Protein AF-A0A7Y3CHA3-F1 (afdb_monomer)

pLDDT: mean 82.0, std 13.64, range [38.19, 94.31]

Radius of gyration: 12.05 Å; Cα contacts (8 Å, |Δi|>4): 59; chains: 1; bounding box: 31×21×27 Å

Structure (mmCIF, N/CA/C/O backbone):
data_AF-A0A7Y3CHA3-F1
#
_entry.id   AF-A0A7Y3CHA3-F1
#
loop_
_atom_site.group_PDB
_atom_site.id
_atom_site.type_symbol
_atom_site.label_atom_id
_atom_site.label_alt_id
_atom_site.label_comp_id
_atom_site.label_asym_id
_atom_site.label_entity_id
_atom_site.label_seq_id
_atom_site.pdbx_PDB_ins_code
_atom_site.Cartn_x
_atom_site.Cartn_y
_atom_site.Cartn_z
_atom_site.occupancy
_atom_site.B_iso_or_equiv
_atom_site.auth_seq_id
_atom_site.auth_comp_id
_atom_site.auth_asym_id
_atom_site.auth_atom_id
_atom_site.pdbx_PDB_model_num
ATOM 1 N N . ALA A 1 1 ? -12.009 2.234 -1.935 1.00 70.44 1 ALA A N 1
ATOM 2 C CA . ALA A 1 1 ? -11.416 2.052 -0.592 1.00 70.44 1 ALA A CA 1
ATOM 3 C C . ALA A 1 1 ? -12.445 2.262 0.516 1.00 70.44 1 ALA A C 1
ATOM 5 O O . A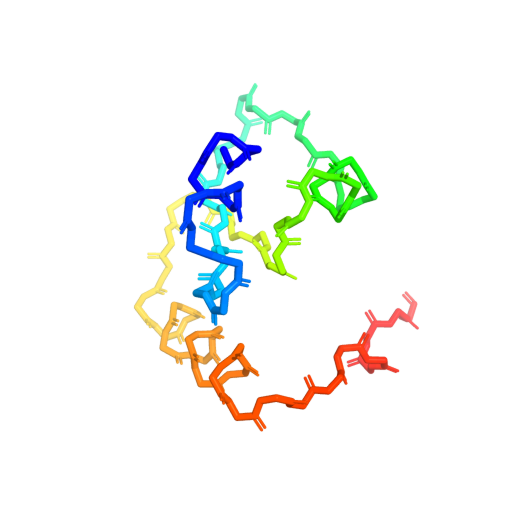LA A 1 1 ? -12.708 1.317 1.240 1.00 70.44 1 ALA A O 1
ATOM 6 N N . ARG A 1 2 ? -13.075 3.443 0.609 1.00 78.06 2 ARG A N 1
ATOM 7 C CA . ARG A 1 2 ? -13.989 3.812 1.711 1.00 78.06 2 ARG A CA 1
ATOM 8 C C . ARG A 1 2 ? -15.039 2.754 2.076 1.00 78.06 2 ARG A C 1
ATOM 10 O O . ARG A 1 2 ? -15.137 2.419 3.244 1.00 78.06 2 ARG A O 1
ATOM 17 N N . GLU A 1 3 ? -15.769 2.195 1.110 1.00 84.69 3 GLU A N 1
ATOM 18 C CA . GLU A 1 3 ? -16.789 1.170 1.410 1.00 84.69 3 GLU A CA 1
ATOM 19 C C . GLU A 1 3 ? -16.194 -0.153 1.913 1.00 84.69 3 GLU A C 1
ATOM 21 O O . GLU A 1 3 ? -16.729 -0.751 2.837 1.00 84.69 3 GLU A O 1
ATOM 26 N N . LEU A 1 4 ? -15.047 -0.577 1.374 1.00 81.19 4 LEU A N 1
ATOM 27 C CA . LEU A 1 4 ? -14.368 -1.797 1.822 1.00 81.19 4 LEU A CA 1
ATOM 28 C C . LEU A 1 4 ? -13.811 -1.638 3.242 1.00 81.19 4 LEU A C 1
ATOM 30 O O . LEU A 1 4 ? -13.968 -2.528 4.066 1.00 81.19 4 LEU A O 1
ATOM 34 N N . ILE A 1 5 ? -13.245 -0.469 3.545 1.00 81.38 5 ILE A N 1
ATOM 35 C CA . ILE A 1 5 ? -12.729 -0.131 4.878 1.00 81.38 5 ILE A CA 1
ATOM 36 C C . ILE A 1 5 ? -13.862 -0.058 5.913 1.00 81.38 5 ILE A C 1
ATOM 38 O O . ILE A 1 5 ? -13.657 -0.436 7.059 1.00 81.38 5 ILE A O 1
ATOM 42 N N . LYS A 1 6 ? -15.070 0.381 5.529 1.00 83.19 6 LYS A N 1
ATOM 43 C CA . LYS A 1 6 ? -16.240 0.354 6.427 1.00 83.19 6 LYS A CA 1
ATOM 44 C C . LYS A 1 6 ? -16.652 -1.068 6.819 1.00 83.19 6 LYS A C 1
ATOM 46 O O . LYS A 1 6 ? -17.152 -1.256 7.920 1.00 83.19 6 LYS A O 1
ATOM 51 N N . ILE A 1 7 ? -16.485 -2.038 5.916 1.00 87.62 7 ILE A N 1
ATOM 52 C CA . ILE A 1 7 ? -16.887 -3.438 6.128 1.00 87.62 7 ILE A CA 1
ATOM 53 C C . ILE A 1 7 ? -15.776 -4.228 6.831 1.00 87.62 7 ILE A C 1
ATOM 55 O O . ILE A 1 7 ? -16.060 -5.050 7.695 1.00 87.62 7 ILE A O 1
ATOM 59 N N . CYS A 1 8 ? -14.516 -3.986 6.468 1.00 83.56 8 CYS A N 1
ATOM 60 C CA . CYS A 1 8 ? -13.362 -4.673 7.033 1.00 83.56 8 CYS A CA 1
ATOM 61 C C . CYS A 1 8 ? -12.206 -3.680 7.264 1.00 83.56 8 CYS A C 1
ATOM 63 O O . CYS A 1 8 ? -11.351 -3.508 6.390 1.00 83.56 8 CYS A O 1
ATOM 65 N N . PRO A 1 9 ? -12.191 -2.987 8.417 1.00 80.81 9 PRO A N 1
ATOM 66 C CA . PRO A 1 9 ? -11.223 -1.926 8.700 1.00 80.81 9 PRO A CA 1
ATOM 67 C C . PRO A 1 9 ? -9.797 -2.441 8.940 1.00 80.81 9 PRO A C 1
ATOM 69 O O . PRO A 1 9 ? -8.844 -1.680 8.779 1.00 80.81 9 PRO A O 1
ATOM 72 N N . ASP A 1 10 ? -9.645 -3.721 9.285 1.00 84.94 10 ASP A N 1
ATOM 73 C CA . ASP A 1 10 ? -8.355 -4.323 9.637 1.00 84.94 10 ASP A CA 1
ATOM 74 C C . ASP A 1 10 ? -7.511 -4.717 8.413 1.00 84.94 10 ASP A C 1
ATOM 76 O O . ASP A 1 10 ? -6.326 -5.023 8.547 1.00 84.94 10 ASP A O 1
ATOM 80 N N . ILE A 1 11 ? -8.089 -4.700 7.205 1.00 86.56 11 ILE A N 1
ATOM 81 C CA . ILE A 1 11 ? -7.372 -5.075 5.981 1.00 86.56 11 ILE A CA 1
ATOM 82 C C . ILE A 1 11 ? -6.655 -3.848 5.392 1.00 86.56 11 ILE A C 1
ATOM 84 O O . ILE A 1 11 ? -7.310 -2.879 4.992 1.00 86.56 11 ILE A O 1
ATOM 88 N N . PRO A 1 12 ? -5.315 -3.875 5.257 1.00 89.06 12 PRO A N 1
ATOM 89 C CA . PRO A 1 12 ? -4.582 -2.791 4.620 1.00 89.06 12 PRO A CA 1
ATOM 90 C C . PRO A 1 12 ? -4.890 -2.697 3.119 1.00 89.06 12 PRO A C 1
ATOM 92 O O . PRO A 1 12 ? -4.882 -3.692 2.397 1.00 89.06 12 PRO A O 1
ATOM 95 N N . VAL A 1 13 ? -5.098 -1.472 2.624 1.00 91.38 13 VAL A N 1
ATOM 96 C CA . VAL A 1 13 ? -5.375 -1.199 1.204 1.00 91.38 13 VAL A CA 1
ATOM 97 C C . VAL A 1 13 ? -4.163 -0.543 0.538 1.00 91.38 13 VAL A C 1
ATOM 99 O O . VAL A 1 13 ? -3.698 0.510 0.982 1.00 91.38 13 V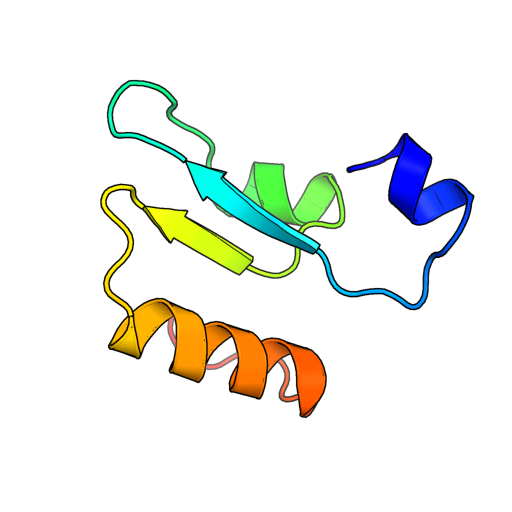AL A O 1
ATOM 102 N N . ILE A 1 14 ? -3.692 -1.136 -0.562 1.00 92.00 14 ILE A N 1
ATOM 103 C CA . ILE A 1 14 ? -2.647 -0.599 -1.448 1.00 92.00 14 ILE A CA 1
ATOM 104 C C . ILE A 1 14 ? -3.308 -0.189 -2.769 1.00 92.00 14 ILE A C 1
ATOM 106 O O . ILE A 1 14 ? -4.069 -0.967 -3.342 1.00 92.00 14 ILE A O 1
ATOM 110 N N . LEU A 1 15 ? -3.030 1.021 -3.262 1.00 91.31 15 LEU A N 1
ATOM 111 C CA . LEU A 1 15 ? -3.551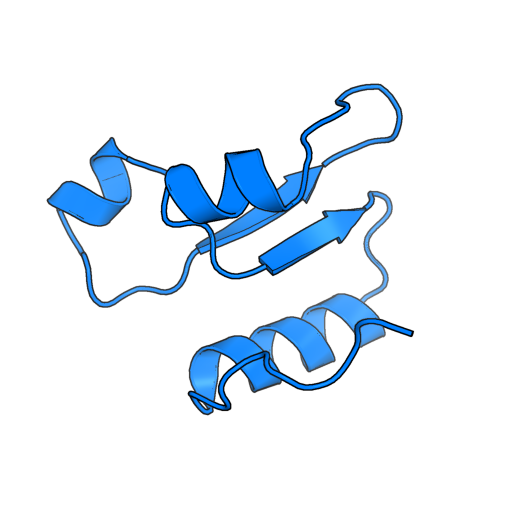 1.509 -4.543 1.00 91.31 15 LEU A CA 1
ATOM 112 C C . LEU A 1 15 ? -2.459 1.518 -5.614 1.00 91.31 15 LEU A C 1
ATOM 114 O O . LEU A 1 15 ? -1.443 2.186 -5.453 1.00 91.31 15 LEU A O 1
ATOM 118 N N . CYS A 1 16 ? -2.704 0.844 -6.736 1.00 91.12 16 CYS A N 1
ATOM 119 C CA . CYS A 1 16 ? -1.835 0.888 -7.911 1.00 91.12 16 CYS A CA 1
ATOM 120 C C . CYS A 1 16 ? -2.416 1.854 -8.957 1.00 91.12 16 CYS A C 1
ATOM 122 O O . CYS A 1 16 ? -3.429 1.532 -9.581 1.00 91.12 16 CYS A O 1
ATOM 124 N N . THR A 1 17 ? -1.777 3.004 -9.170 1.00 86.50 17 THR A N 1
ATOM 125 C CA . THR A 1 17 ? -2.218 4.058 -10.103 1.00 86.50 17 THR A CA 1
ATOM 126 C C . THR A 1 17 ? -1.324 4.129 -11.340 1.00 86.50 17 THR A C 1
ATOM 128 O O . THR A 1 17 ? -0.163 3.751 -11.266 1.00 86.50 17 THR A O 1
ATOM 131 N N . GLY A 1 18 ? -1.840 4.571 -12.486 1.00 83.69 18 GLY A N 1
ATOM 132 C CA . GLY A 1 18 ? -1.039 4.807 -13.696 1.00 83.69 18 GLY A CA 1
ATOM 133 C C . GLY A 1 18 ? -0.656 6.275 -13.876 1.00 83.69 18 GLY A C 1
ATOM 134 O O . GLY A 1 18 ? -1.207 7.147 -13.215 1.00 83.69 18 GLY A O 1
ATOM 135 N N . PHE A 1 19 ? 0.239 6.557 -14.827 1.00 69.81 19 PHE A N 1
ATOM 136 C CA . PHE A 1 19 ? 0.681 7.922 -15.156 1.00 69.81 19 PHE A CA 1
ATOM 137 C C . PHE A 1 19 ? -0.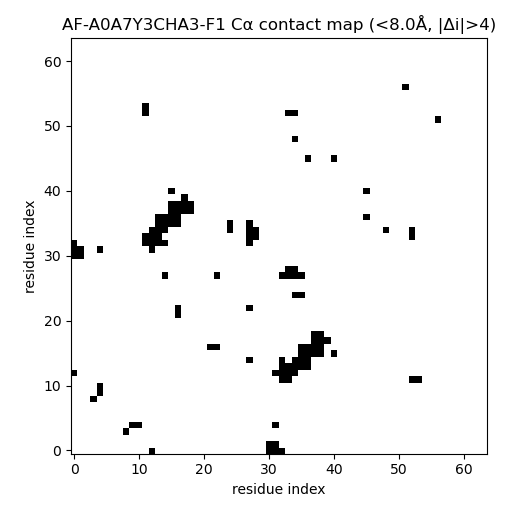483 8.883 -15.476 1.00 69.81 19 PHE A C 1
ATOM 139 O O . PHE A 1 19 ? -0.422 10.064 -15.150 1.00 69.81 19 PHE A O 1
ATOM 146 N N . SER A 1 20 ? -1.569 8.372 -16.066 1.00 75.31 20 SER A N 1
ATOM 147 C CA . SER A 1 20 ? -2.769 9.154 -16.400 1.00 75.31 20 SER A CA 1
ATOM 148 C C . SER A 1 20 ? -3.649 9.503 -15.193 1.00 75.31 20 SER A C 1
ATOM 150 O O . SER A 1 20 ? -4.488 10.394 -15.290 1.00 75.31 20 SER A O 1
ATOM 152 N N . GLU A 1 21 ? -3.475 8.821 -14.061 1.00 71.44 21 GLU A N 1
ATOM 153 C CA . GLU A 1 21 ? -4.259 9.013 -12.842 1.00 71.44 21 GLU A CA 1
ATOM 154 C C . GLU A 1 21 ? -3.371 9.647 -11.762 1.00 71.44 21 GLU A C 1
ATOM 156 O O . GLU A 1 21 ? -2.754 8.973 -10.930 1.00 71.44 21 GLU A O 1
ATOM 161 N N . LEU A 1 22 ? -3.298 10.982 -11.774 1.00 70.56 22 LEU A N 1
ATOM 162 C CA . LEU A 1 22 ? -2.609 11.738 -10.731 1.00 70.56 22 LEU A CA 1
ATOM 163 C C . LEU A 1 22 ? -3.450 11.742 -9.445 1.00 70.56 22 LEU A C 1
ATOM 165 O O . LEU A 1 22 ? -4.357 12.555 -9.258 1.00 70.56 22 LEU A O 1
ATOM 169 N N . ILE A 1 23 ? -3.132 10.831 -8.530 1.00 83.69 23 ILE A N 1
ATOM 170 C CA . ILE A 1 23 ? -3.591 10.891 -7.142 1.00 83.69 23 ILE A CA 1
ATOM 171 C C . ILE A 1 23 ? -2.402 11.213 -6.236 1.00 83.69 23 ILE A C 1
ATOM 173 O O . ILE A 1 23 ? -1.375 10.537 -6.272 1.00 83.69 23 ILE A O 1
ATOM 177 N N . SER A 1 24 ? -2.529 12.261 -5.419 1.00 84.81 24 SER A N 1
ATOM 178 C CA . SER A 1 24 ? -1.493 12.602 -4.442 1.00 84.81 24 SER A CA 1
ATOM 179 C C . SER A 1 24 ? -1.472 11.588 -3.297 1.00 84.81 24 SER A C 1
ATOM 181 O O . SER A 1 24 ? -2.496 10.986 -2.949 1.00 84.81 24 SER A O 1
ATOM 183 N N . ARG A 1 25 ? -0.305 11.421 -2.660 1.00 82.50 25 ARG A N 1
ATOM 184 C CA . ARG A 1 25 ? -0.179 10.559 -1.473 1.00 82.50 25 ARG A CA 1
ATOM 185 C C . ARG A 1 25 ? -1.106 11.003 -0.348 1.00 82.50 25 ARG A C 1
ATOM 187 O O . ARG A 1 25 ? -1.715 10.161 0.302 1.00 82.50 25 ARG A O 1
ATOM 194 N N . GLU A 1 26 ? -1.261 12.308 -0.162 1.00 86.12 26 GLU A N 1
ATOM 195 C CA . GLU A 1 26 ? -2.138 12.902 0.851 1.00 86.12 26 GLU A CA 1
ATOM 196 C C . GLU A 1 26 ? -3.602 12.521 0.615 1.00 86.12 26 GLU A C 1
ATOM 198 O O . GLU A 1 26 ? -4.294 12.086 1.537 1.00 86.12 26 GLU A O 1
ATOM 203 N N . LYS A 1 27 ? -4.059 12.605 -0.642 1.00 87.50 27 LYS A N 1
ATOM 204 C CA . LYS A 1 27 ? -5.418 12.213 -1.021 1.00 87.50 27 LYS A CA 1
ATOM 205 C C . LYS A 1 27 ? -5.641 10.713 -0.850 1.00 87.50 27 LYS A C 1
ATOM 207 O O . LYS A 1 27 ? -6.716 10.303 -0.434 1.00 87.50 27 LYS A O 1
ATOM 212 N N . ALA A 1 28 ? -4.650 9.876 -1.141 1.00 87.88 28 ALA A N 1
ATOM 213 C CA . ALA A 1 28 ? -4.774 8.443 -0.890 1.00 87.88 28 ALA A CA 1
ATOM 214 C C . ALA A 1 28 ? -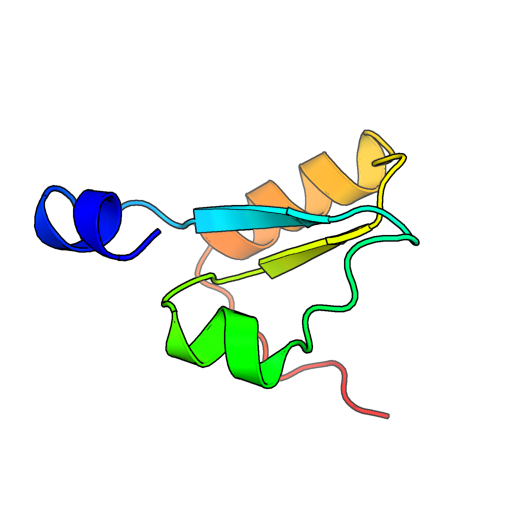4.829 8.126 0.615 1.00 87.88 28 ALA A C 1
ATOM 216 O O . ALA A 1 28 ? -5.707 7.375 1.046 1.00 87.88 28 ALA A O 1
ATOM 217 N N . LYS A 1 29 ? -3.970 8.760 1.425 1.00 85.81 29 LYS A N 1
ATOM 218 C CA . LYS A 1 29 ? -3.976 8.618 2.889 1.00 85.81 29 LYS A CA 1
ATOM 219 C C . LYS A 1 29 ? -5.331 9.006 3.489 1.00 85.81 29 LYS A C 1
ATOM 221 O O . LYS A 1 29 ? -5.868 8.252 4.297 1.00 85.81 29 LYS A O 1
ATOM 226 N N . SER A 1 30 ? -5.933 10.116 3.052 1.00 88.31 30 SER A N 1
ATOM 227 C CA . SER A 1 30 ? -7.255 10.546 3.544 1.00 88.31 30 SER A CA 1
ATOM 228 C C . SER A 1 30 ? -8.402 9.602 3.154 1.00 88.31 30 SER A C 1
ATOM 230 O O . SER A 1 30 ? -9.450 9.594 3.798 1.00 88.31 30 SER A O 1
ATOM 232 N N . LEU A 1 31 ? -8.202 8.758 2.137 1.00 87.56 31 LEU A N 1
ATOM 233 C CA . LEU A 1 31 ? -9.137 7.705 1.731 1.00 87.56 31 LEU A CA 1
ATOM 234 C C . LEU A 1 31 ? -8.913 6.371 2.465 1.00 87.56 31 LEU A C 1
ATOM 236 O O . LEU A 1 31 ? -9.592 5.392 2.1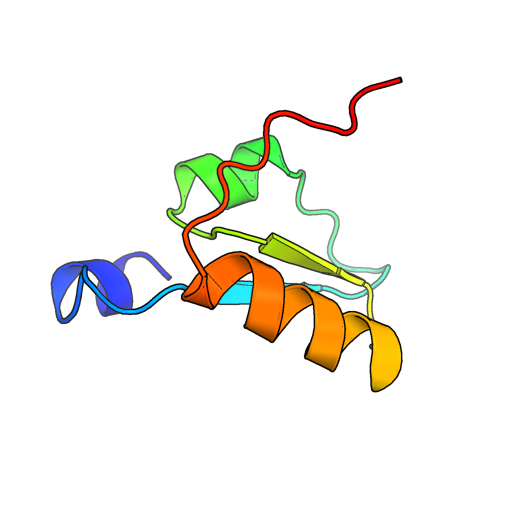45 1.00 87.56 31 LEU A O 1
ATOM 240 N N . GLY A 1 32 ? -7.982 6.329 3.425 1.00 86.62 32 GLY A N 1
ATOM 241 C CA . GLY A 1 32 ? -7.620 5.131 4.186 1.00 86.62 32 GLY A CA 1
ATOM 242 C C . GLY A 1 32 ? -6.705 4.165 3.427 1.00 86.62 32 GLY A C 1
ATOM 243 O O . GLY A 1 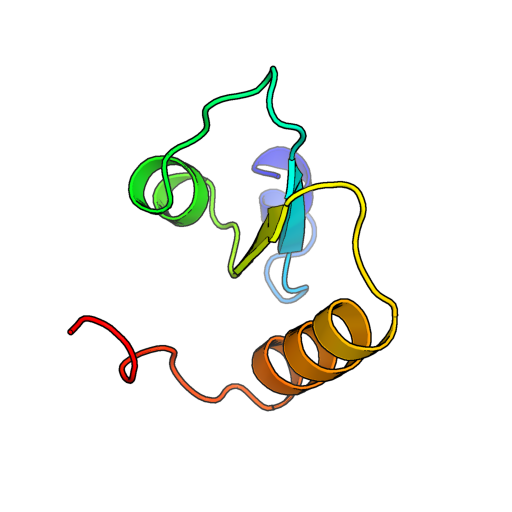32 ? -6.578 3.003 3.804 1.00 86.62 32 GLY A O 1
ATOM 244 N N . ILE A 1 33 ? -6.071 4.628 2.348 1.00 90.25 33 ILE A N 1
ATOM 245 C CA . ILE A 1 33 ? -5.107 3.846 1.571 1.00 90.25 33 ILE A CA 1
ATOM 246 C C . ILE A 1 33 ? -3.740 3.984 2.239 1.00 90.25 33 ILE A C 1
ATOM 248 O O . ILE A 1 33 ? -3.274 5.095 2.494 1.00 90.25 33 ILE A O 1
ATOM 252 N N . LYS A 1 34 ? -3.090 2.854 2.515 1.00 89.12 34 LYS A N 1
ATOM 253 C CA . LYS A 1 34 ? -1.810 2.814 3.229 1.00 89.12 34 LYS A CA 1
ATOM 254 C C . LYS A 1 34 ? -0.625 3.123 2.318 1.00 89.12 34 LYS A C 1
ATOM 256 O O . LYS A 1 34 ? 0.267 3.862 2.716 1.00 89.12 34 LYS A O 1
ATOM 261 N N . LYS A 1 35 ? -0.634 2.602 1.087 1.00 90.50 35 LYS A N 1
ATOM 262 C CA . LYS A 1 35 ? 0.457 2.766 0.114 1.00 90.50 35 LYS A CA 1
ATOM 263 C C . LYS A 1 35 ? -0.060 3.001 -1.299 1.00 90.50 35 LYS A C 1
ATOM 265 O O . LYS A 1 35 ? -1.138 2.540 -1.670 1.00 90.50 35 LYS A O 1
ATOM 270 N N . LEU A 1 36 ? 0.755 3.698 -2.082 1.00 90.06 36 LEU A N 1
ATOM 271 C CA . LEU A 1 36 ? 0.548 3.972 -3.501 1.00 90.06 36 LEU A CA 1
ATOM 272 C C . LEU A 1 36 ? 1.694 3.368 -4.309 1.00 90.06 36 LEU A C 1
ATOM 274 O O . LEU A 1 36 ? 2.857 3.622 -4.001 1.00 90.06 36 LEU A O 1
ATOM 278 N N . LEU A 1 37 ? 1.351 2.630 -5.359 1.00 90.88 37 LEU A N 1
ATOM 279 C CA . LEU A 1 37 ? 2.277 2.072 -6.338 1.00 90.88 37 LEU A CA 1
ATOM 280 C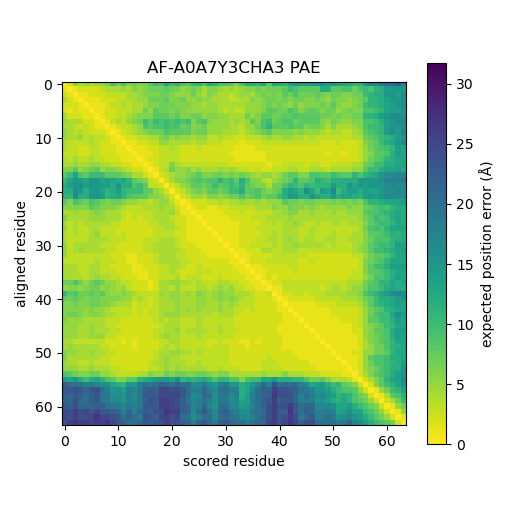 C . LEU A 1 37 ? 1.972 2.645 -7.720 1.00 90.88 37 LEU A C 1
ATOM 282 O O . LEU A 1 37 ? 0.808 2.793 -8.088 1.00 90.88 37 LEU A O 1
ATOM 286 N N . MET A 1 38 ? 3.011 2.966 -8.487 1.00 89.12 38 MET A N 1
ATOM 287 C CA . MET A 1 38 ? 2.864 3.436 -9.864 1.00 89.12 38 MET A CA 1
ATOM 288 C C . MET A 1 38 ? 2.901 2.242 -10.819 1.00 89.12 38 MET A C 1
ATOM 290 O O . MET A 1 38 ? 3.748 1.363 -10.691 1.00 89.12 38 MET A O 1
ATOM 294 N N . LYS A 1 39 ? 1.976 2.199 -11.774 1.00 88.31 39 LYS A N 1
ATOM 295 C CA . LYS A 1 39 ? 1.966 1.222 -12.859 1.00 88.31 39 LYS A CA 1
ATOM 296 C C . LYS A 1 39 ? 3.010 1.616 -13.917 1.00 88.31 39 LYS A C 1
ATOM 298 O O . LYS A 1 39 ? 3.129 2.805 -14.216 1.00 88.31 39 LYS A O 1
ATOM 303 N N . PRO A 1 40 ? 3.674 0.640 -14.558 1.00 91.12 40 PRO A N 1
ATOM 304 C CA . PRO A 1 40 ? 3.616 -0.791 -14.258 1.00 91.12 40 PRO A CA 1
ATOM 305 C C . PRO A 1 40 ? 4.301 -1.113 -12.922 1.00 91.12 40 PRO A C 1
ATOM 307 O O . PRO A 1 40 ? 5.357 -0.575 -12.611 1.00 91.12 40 PRO A O 1
ATOM 310 N N . VAL A 1 41 ? 3.685 -1.994 -12.132 1.00 90.69 41 VAL A N 1
ATOM 311 C CA . VAL A 1 41 ? 4.191 -2.346 -10.799 1.00 90.69 41 VAL A CA 1
ATOM 312 C C . VAL A 1 41 ? 5.200 -3.482 -10.931 1.00 90.69 41 VAL A C 1
ATOM 314 O O . VAL A 1 41 ? 4.842 -4.571 -11.384 1.00 90.69 41 VAL A O 1
ATOM 317 N N . ALA A 1 42 ? 6.447 -3.254 -10.520 1.00 92.94 42 ALA A N 1
ATOM 318 C CA . ALA A 1 42 ? 7.448 -4.312 -10.462 1.00 92.94 42 ALA A CA 1
ATOM 319 C C . ALA A 1 42 ? 7.147 -5.287 -9.311 1.00 92.94 42 ALA A C 1
ATOM 321 O O . ALA A 1 42 ? 6.738 -4.882 -8.221 1.00 92.94 42 ALA A O 1
ATOM 322 N N . LEU A 1 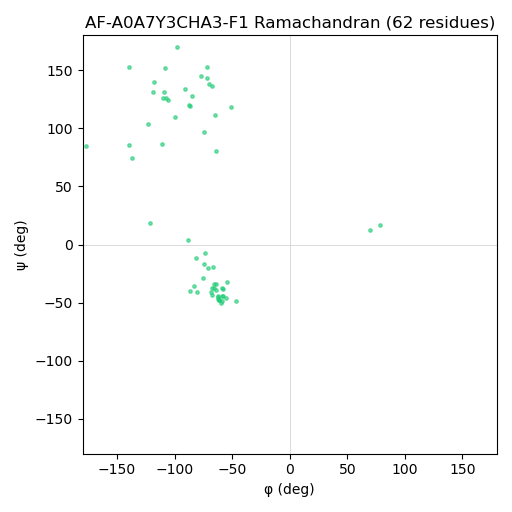43 ? 7.400 -6.584 -9.523 1.00 93.56 43 LEU A N 1
ATOM 323 C CA . LEU A 1 43 ? 7.128 -7.619 -8.516 1.00 93.56 43 LEU A CA 1
ATOM 324 C C . LEU A 1 43 ? 7.895 -7.375 -7.207 1.00 93.56 43 LEU A C 1
ATOM 326 O O . LEU A 1 43 ? 7.352 -7.582 -6.124 1.00 93.56 43 LEU A O 1
ATOM 330 N N . LYS A 1 44 ? 9.139 -6.891 -7.312 1.00 93.56 44 LYS A N 1
ATOM 331 C CA . LYS A 1 44 ? 9.962 -6.522 -6.156 1.00 93.56 44 LYS A CA 1
ATOM 332 C C . LYS A 1 44 ? 9.283 -5.428 -5.330 1.00 93.56 44 LYS A C 1
ATOM 334 O O . LYS A 1 44 ? 9.093 -5.619 -4.134 1.00 93.56 44 LYS A O 1
ATOM 339 N N . ASP A 1 45 ? 8.841 -4.349 -5.970 1.00 91.12 45 ASP A N 1
ATOM 340 C CA . ASP A 1 45 ? 8.188 -3.223 -5.291 1.00 91.12 45 ASP A CA 1
ATOM 341 C C . ASP A 1 45 ? 6.872 -3.646 -4.642 1.00 91.12 45 ASP A C 1
ATOM 343 O O . ASP A 1 45 ? 6.587 -3.260 -3.508 1.00 91.12 45 ASP A O 1
ATOM 347 N N . LEU A 1 46 ? 6.100 -4.507 -5.314 1.00 93.06 46 LEU A N 1
ATOM 348 C CA . LEU A 1 46 ? 4.888 -5.084 -4.743 1.00 93.06 46 LEU A CA 1
ATOM 349 C C . LEU A 1 46 ? 5.202 -5.921 -3.496 1.00 93.06 46 LEU A C 1
ATOM 351 O O . LEU A 1 46 ? 4.552 -5.743 -2.470 1.00 93.06 46 LEU A O 1
ATOM 355 N N . SER A 1 47 ? 6.203 -6.803 -3.566 1.00 94.31 47 SER A N 1
ATOM 356 C CA . SER A 1 47 ? 6.587 -7.675 -2.449 1.00 94.31 47 SER A CA 1
ATOM 357 C C . SER A 1 47 ? 7.063 -6.886 -1.227 1.00 94.31 47 SER A C 1
ATOM 359 O O . SER A 1 47 ? 6.610 -7.151 -0.113 1.00 94.31 47 SER A O 1
ATOM 361 N N . THR A 1 48 ? 7.903 -5.870 -1.445 1.00 93.69 48 THR A N 1
ATOM 362 C CA . THR A 1 48 ? 8.367 -4.954 -0.400 1.00 93.69 48 THR A CA 1
ATOM 363 C C . THR A 1 48 ? 7.192 -4.197 0.199 1.00 93.69 48 THR A C 1
ATOM 365 O O . THR A 1 48 ? 7.037 -4.172 1.413 1.00 93.69 48 THR A O 1
ATOM 368 N N . THR A 1 49 ? 6.304 -3.659 -0.641 1.00 92.94 49 THR A N 1
ATOM 369 C CA . THR A 1 49 ? 5.140 -2.907 -0.164 1.00 92.94 49 THR A CA 1
ATOM 370 C C . THR A 1 49 ? 4.235 -3.790 0.683 1.00 92.94 49 THR A C 1
ATOM 372 O O . THR A 1 49 ? 3.883 -3.392 1.783 1.00 92.94 49 THR A O 1
ATOM 375 N N . ILE A 1 50 ? 3.893 -5.001 0.226 1.00 92.44 50 ILE A N 1
ATOM 376 C CA . ILE A 1 50 ? 3.072 -5.949 0.997 1.00 92.44 50 ILE A CA 1
ATOM 377 C C . ILE A 1 50 ? 3.703 -6.220 2.366 1.00 92.44 50 ILE A C 1
ATOM 379 O O . ILE A 1 50 ? 3.001 -6.166 3.373 1.00 92.44 50 ILE A O 1
ATOM 383 N N . ARG A 1 51 ? 5.019 -6.471 2.407 1.00 92.88 51 ARG A N 1
ATOM 384 C CA . ARG A 1 51 ? 5.758 -6.690 3.656 1.00 92.88 51 ARG A CA 1
ATOM 385 C C . ARG A 1 51 ? 5.638 -5.488 4.591 1.00 92.88 51 ARG A C 1
ATOM 387 O O . ARG A 1 51 ? 5.266 -5.658 5.744 1.00 92.88 51 ARG A O 1
ATOM 394 N N . GLU A 1 52 ? 5.865 -4.283 4.079 1.00 91.00 52 GLU A N 1
ATOM 395 C CA . GLU A 1 52 ? 5.761 -3.042 4.853 1.00 91.00 52 GLU A CA 1
ATOM 396 C C . GLU A 1 52 ? 4.364 -2.840 5.452 1.00 91.00 52 GLU A C 1
ATOM 398 O O . GLU A 1 52 ? 4.248 -2.497 6.629 1.00 91.00 52 GLU A O 1
ATOM 403 N N . VAL A 1 53 ? 3.294 -3.073 4.676 1.00 90.81 53 VAL A N 1
ATOM 404 C CA . VAL A 1 53 ? 1.931 -2.817 5.172 1.00 90.81 53 VAL A CA 1
ATOM 405 C C . VAL A 1 53 ? 1.446 -3.877 6.161 1.00 90.81 53 VAL A C 1
ATOM 407 O O . VAL A 1 53 ? 0.626 -3.560 7.020 1.00 90.81 53 VAL A O 1
ATOM 410 N N . LEU A 1 54 ? 1.929 -5.117 6.047 1.00 89.12 54 LEU A N 1
ATOM 411 C CA . LEU A 1 54 ? 1.563 -6.212 6.950 1.00 89.12 54 LEU A CA 1
ATOM 412 C C . LEU A 1 54 ? 2.380 -6.214 8.245 1.00 89.12 54 LEU A C 1
ATOM 414 O O . LEU A 1 54 ? 1.830 -6.525 9.297 1.00 89.12 54 LEU A O 1
ATOM 418 N N . ASP A 1 55 ? 3.657 -5.836 8.191 1.00 88.81 55 ASP A N 1
ATOM 419 C CA . ASP A 1 55 ? 4.524 -5.802 9.375 1.00 88.81 55 ASP A CA 1
ATOM 420 C C . ASP A 1 55 ? 4.190 -4.623 10.316 1.00 88.81 55 ASP A C 1
ATOM 422 O O . ASP A 1 55 ? 4.730 -4.526 11.415 1.00 88.81 55 ASP A O 1
ATOM 426 N N . GLY A 1 56 ? 3.296 -3.711 9.910 1.00 71.56 56 GLY A N 1
ATOM 427 C CA . GLY A 1 56 ? 2.843 -2.596 10.747 1.00 71.56 56 GLY A CA 1
ATOM 428 C C . GLY A 1 56 ? 3.912 -1.529 11.001 1.00 71.56 56 GLY A C 1
ATOM 429 O O . GLY A 1 56 ? 3.715 -0.653 11.848 1.00 71.56 56 GLY A O 1
ATOM 430 N N . ASN A 1 57 ? 5.030 -1.569 10.268 1.00 57.56 57 ASN A N 1
ATOM 431 C CA . ASN A 1 57 ? 6.053 -0.537 10.342 1.00 57.56 57 ASN A CA 1
ATOM 432 C C . ASN A 1 57 ? 5.460 0.781 9.840 1.00 57.56 57 ASN A C 1
ATOM 434 O O . ASN A 1 57 ? 5.128 0.935 8.666 1.00 57.56 57 ASN A O 1
ATOM 438 N N . LYS A 1 58 ? 5.293 1.729 10.768 1.00 52.84 58 LYS A N 1
ATOM 439 C CA . LYS A 1 58 ? 4.887 3.102 10.473 1.00 52.84 58 LYS A CA 1
ATOM 440 C C . LYS A 1 58 ? 5.795 3.661 9.381 1.00 52.84 58 LYS A C 1
ATOM 442 O O . LYS A 1 58 ? 7.002 3.795 9.579 1.00 52.84 58 LYS A O 1
ATOM 447 N N . ASP A 1 59 ? 5.196 4.007 8.248 1.00 55.03 59 ASP A N 1
ATOM 448 C CA . ASP A 1 59 ? 5.798 4.879 7.247 1.00 55.03 59 ASP A CA 1
ATOM 449 C C . ASP A 1 59 ? 6.002 6.279 7.840 1.00 55.03 59 ASP A C 1
ATOM 451 O O . ASP A 1 59 ? 5.204 7.184 7.609 1.00 55.03 59 ASP A O 1
ATOM 455 N N . ASP A 1 60 ? 7.080 6.432 8.605 1.00 54.19 60 ASP A N 1
ATOM 456 C CA . ASP A 1 60 ? 7.654 7.716 9.027 1.00 54.19 60 ASP A CA 1
ATOM 457 C C . ASP A 1 60 ? 9.118 7.850 8.564 1.00 54.19 60 ASP A C 1
ATOM 459 O O . ASP A 1 60 ? 9.876 8.666 9.084 1.00 54.19 60 ASP A O 1
ATOM 463 N N . LYS A 1 61 ? 9.559 7.052 7.581 1.00 49.97 61 LYS A N 1
ATOM 464 C CA . LYS A 1 61 ? 10.910 7.161 7.009 1.00 49.97 61 LYS A CA 1
ATOM 465 C C . LYS A 1 61 ? 10.915 7.039 5.492 1.00 49.97 61 LYS A C 1
ATOM 467 O O . LYS A 1 61 ? 11.314 6.005 4.976 1.00 49.97 61 LYS A O 1
ATOM 472 N N . ASN A 1 62 ? 10.469 8.084 4.799 1.00 47.44 62 ASN A N 1
ATOM 473 C CA . ASN A 1 62 ? 11.178 8.660 3.649 1.00 47.44 62 ASN A CA 1
ATOM 474 C C . ASN A 1 62 ? 10.400 9.895 3.162 1.00 47.44 62 ASN A C 1
ATOM 476 O O . ASN A 1 62 ? 9.562 9.798 2.267 1.00 47.44 62 ASN A O 1
ATOM 480 N N . ASP A 1 63 ? 10.645 11.042 3.782 1.00 45.28 63 ASP A N 1
ATOM 481 C CA . ASP A 1 63 ? 10.506 12.323 3.091 1.00 45.28 63 ASP A CA 1
ATOM 482 C C . ASP A 1 63 ? 11.879 12.982 3.231 1.00 45.28 63 ASP A C 1
ATOM 484 O O . ASP A 1 63 ? 12.312 13.318 4.336 1.00 45.28 63 ASP A O 1
ATOM 488 N N . SER A 1 64 ? 12.636 12.951 2.137 1.00 38.19 64 SER A N 1
ATOM 489 C CA . SER A 1 64 ? 13.829 13.769 1.916 1.00 38.19 64 SER A CA 1
ATOM 490 C C . SER A 1 64 ? 13.427 14.891 0.983 1.00 38.19 64 SER A C 1
ATOM 492 O O . SER A 1 64 ? 12.699 14.571 0.015 1.00 38.19 64 SER A O 1
#

Sequence (64 aa):
ARELIKICPDIPVILCTGFSELISREKAKSLGIKKLLMKPVALKDLSTTIREVLDGNKDDKNDS

Nearest PDB structures (foldseek):
  5m7o-assembly1_B  TM=8.581E-01  e=7.905E-02  Brucella abortus str. 2308 A
  5m7p-assembly1_B  TM=8.701E-01  e=9.701E-02  Brucella abortus str. 2308 A
  6er7-assembly1_A  TM=8.179E-01  e=6.018E-02  Pyrococcus horikoshii
  4l4u-assembly1_A-2  TM=8.036E-01  e=7.905E-02  Aquifex aeolicus VF5
  5m7o-assembly1_A  TM=8.561E-01  e=1.112E-01  Brucella abortus str. 2308 A

Solvent-accessible surface area (backbone atoms only — not comparable to full-atom values): 4170 Å² total; per-residue (Å²): 99,62,72,56,41,73,77,44,69,88,63,83,39,73,46,78,36,44,88,90,54,87,71,55,71,67,61,39,45,77,47,64,32,77,47,81,42,59,52,85,72,51,70,67,60,50,53,52,49,54,49,44,66,70,71,64,62,76,90,82,82,85,87,130

Secondary structure (DSSP, 8-state):
-HHHHHH-TTS--EEEE-TT----HHHHHHTT--EEEESSPPHHHHHHHHHHHHTT--S-S---

Foldseek 3Di:
DQVVCVVPVPDAAEAEEEPVDDDDPVNCVVSRHDYYHYPPHDPVNVVVVVCCRVVVPDPPPDDD

Mean predicted aligned error: 6.62 Å